Protein AF-A0AAJ6QNU3-F1 (afdb_monomer_lite)

Organism: NCBI:txid34638

pLDDT: mean 77.85, std 10.82, range [46.66, 92.0]

Foldseek 3Di:
DDPVVVVVQVVQAPPLRHGPPDDDDPVRVVVSVVVVPDDVVNVVVQLAQPHDQLVVQVVCCVPPNPDQFQLARNFEEEEPPPDDVVLVVLCVRNNYHYDPDPVSGQAYEDQDDDPDDDPCPPPRYDYVVNVVVSNVVD

Radius of gyration: 20.59 Å; chains: 1; bounding box: 42×27×67 Å

Structure (mmCIF, N/CA/C/O backbone):
data_AF-A0AAJ6QNU3-F1
#
_entry.id   AF-A0AAJ6QNU3-F1
#
loop_
_atom_site.group_PDB
_atom_site.id
_atom_site.type_symbol
_atom_site.label_atom_id
_atom_site.label_alt_id
_atom_site.label_comp_id
_atom_site.label_asym_id
_atom_site.label_entity_id
_atom_site.label_seq_id
_atom_site.pdbx_PDB_ins_code
_atom_site.Cartn_x
_atom_site.Cartn_y
_atom_site.Cartn_z
_atom_site.occupancy
_atom_site.B_iso_or_equiv
_atom_site.auth_seq_id
_atom_site.auth_comp_id
_atom_site.auth_asym_id
_atom_site.auth_atom_id
_atom_site.pdbx_PDB_model_num
ATOM 1 N N . MET A 1 1 ? -8.982 2.912 37.624 1.00 68.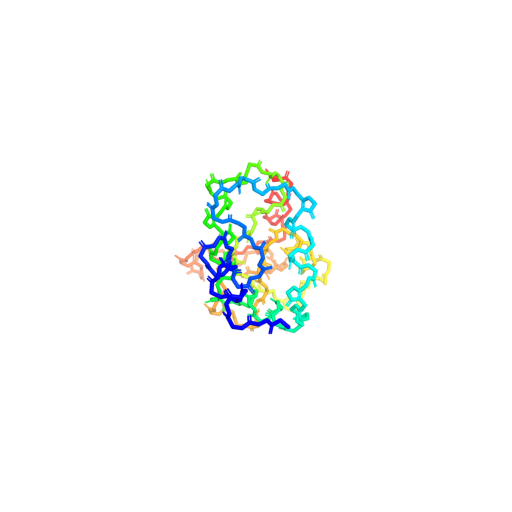25 1 MET A N 1
ATOM 2 C CA . MET A 1 1 ? -10.163 2.220 37.058 1.00 68.25 1 MET A CA 1
ATOM 3 C C . MET A 1 1 ? -10.392 0.936 37.846 1.00 68.25 1 MET A C 1
ATOM 5 O O . MET A 1 1 ? -9.407 0.264 38.128 1.00 68.25 1 MET A O 1
ATOM 9 N N . THR A 1 2 ? -11.626 0.623 38.251 1.00 88.50 2 THR A N 1
ATOM 10 C CA . THR A 1 2 ? -11.936 -0.601 39.021 1.00 88.50 2 THR A CA 1
ATOM 11 C C . THR A 1 2 ? -12.210 -1.782 38.085 1.00 88.50 2 THR A C 1
ATOM 13 O O . THR A 1 2 ? -12.539 -1.580 36.915 1.00 88.50 2 THR A O 1
ATOM 16 N N . ASP A 1 3 ? -12.107 -3.019 38.578 1.00 87.19 3 ASP A N 1
ATOM 17 C CA . ASP A 1 3 ? -12.349 -4.211 37.748 1.00 87.19 3 ASP A CA 1
ATOM 18 C C . ASP A 1 3 ? -13.819 -4.353 37.325 1.00 87.19 3 ASP A C 1
ATOM 20 O O . ASP A 1 3 ? -14.107 -4.798 36.216 1.00 87.19 3 ASP A O 1
ATOM 24 N N . SER A 1 4 ? -14.749 -3.860 38.149 1.00 84.19 4 SER A N 1
ATOM 25 C CA . SER A 1 4 ? -16.167 -3.741 37.785 1.00 84.19 4 SER A CA 1
ATOM 26 C C . SER A 1 4 ? -16.379 -2.784 36.603 1.00 84.19 4 SER A C 1
ATOM 28 O O . SER A 1 4 ? -17.162 -3.081 35.703 1.00 84.19 4 SER A O 1
ATOM 30 N N . THR A 1 5 ? -15.649 -1.662 36.558 1.00 83.94 5 THR A N 1
ATOM 31 C CA . THR A 1 5 ? -15.701 -0.722 35.427 1.00 83.94 5 THR A CA 1
ATOM 32 C C . THR A 1 5 ? -15.101 -1.323 34.157 1.00 83.94 5 THR A C 1
ATOM 34 O O . THR A 1 5 ? -15.668 -1.137 33.088 1.00 83.94 5 THR A O 1
ATOM 37 N N . LYS A 1 6 ? -14.002 -2.085 34.257 1.00 83.75 6 LYS A N 1
ATOM 38 C CA . LYS A 1 6 ? -13.400 -2.759 33.092 1.00 83.75 6 LYS A CA 1
ATOM 39 C C . LYS A 1 6 ? -14.345 -3.778 32.457 1.00 83.75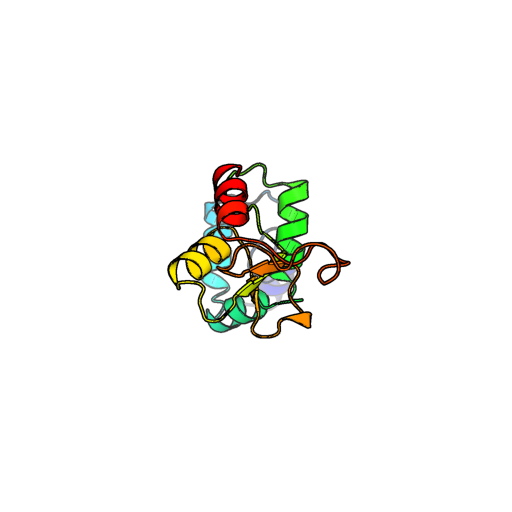 6 LYS A C 1
ATOM 41 O O . LYS A 1 6 ? -14.423 -3.838 31.239 1.00 83.75 6 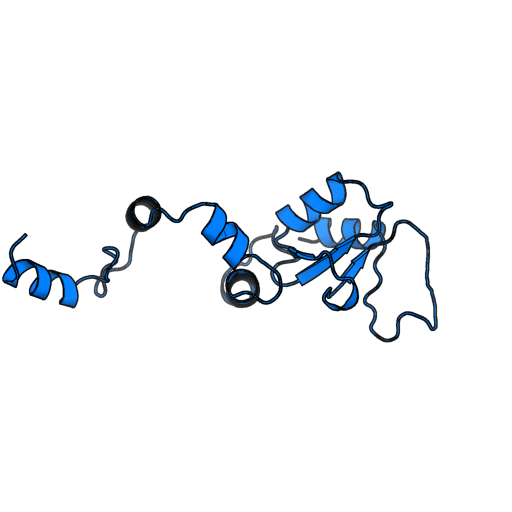LYS A O 1
ATOM 46 N N . LEU A 1 7 ? -15.047 -4.567 33.275 1.00 82.06 7 LEU A N 1
ATOM 47 C CA . LEU A 1 7 ? -16.005 -5.566 32.790 1.00 82.06 7 LEU A CA 1
ATOM 48 C C . LEU A 1 7 ? -17.150 -4.917 32.014 1.00 82.06 7 LEU A C 1
ATOM 50 O O . LEU A 1 7 ? -17.434 -5.352 30.909 1.00 82.06 7 LEU A O 1
ATOM 54 N N . LYS A 1 8 ? -17.736 -3.841 32.554 1.00 81.12 8 LYS A N 1
ATOM 55 C CA . LYS A 1 8 ? -18.792 -3.096 31.856 1.00 81.12 8 LYS A CA 1
ATOM 56 C C . LYS A 1 8 ? -18.301 -2.509 30.533 1.00 81.12 8 LYS A C 1
ATOM 58 O O . LYS A 1 8 ? -18.935 -2.703 29.511 1.00 81.12 8 LYS A O 1
ATOM 63 N N . LEU A 1 9 ? -17.139 -1.852 30.539 1.00 84.50 9 LEU A N 1
ATOM 64 C CA . LEU A 1 9 ? -16.598 -1.239 29.324 1.00 84.50 9 LEU A CA 1
ATOM 65 C C . LEU A 1 9 ? -16.226 -2.263 28.246 1.00 84.50 9 LEU A C 1
ATOM 67 O O . LEU A 1 9 ? -16.353 -1.951 27.073 1.00 84.50 9 LEU A O 1
ATOM 71 N N . ARG A 1 10 ? -15.786 -3.469 28.622 1.00 84.50 10 ARG A N 1
ATOM 72 C CA . ARG A 1 10 ? -15.438 -4.534 27.668 1.00 84.50 10 ARG A CA 1
ATOM 73 C C . ARG A 1 10 ? -16.650 -5.053 26.893 1.00 84.50 10 ARG A C 1
ATOM 75 O O . ARG A 1 10 ? -16.489 -5.538 25.780 1.00 84.50 10 ARG A O 1
ATOM 82 N N . ASP A 1 11 ? -17.824 -5.031 27.511 1.00 86.44 11 ASP A N 1
ATOM 83 C CA . ASP A 1 11 ? -19.033 -5.549 26.877 1.00 86.44 11 ASP A CA 1
ATOM 84 C C . ASP A 1 11 ? -19.637 -4.503 25.910 1.00 86.44 11 ASP A C 1
ATOM 86 O O . ASP A 1 11 ? -20.235 -4.884 24.908 1.00 86.44 11 ASP A O 1
ATOM 90 N N . ASP A 1 12 ? -19.390 -3.207 26.150 1.00 87.06 12 ASP A N 1
ATOM 91 C CA . ASP A 1 12 ? -19.929 -2.090 25.353 1.00 87.06 12 ASP A CA 1
ATOM 92 C C . ASP A 1 12 ? -18.952 -1.563 24.274 1.00 87.06 12 ASP A C 1
ATOM 94 O O . ASP A 1 12 ? -19.373 -0.992 23.259 1.00 87.06 12 ASP A O 1
ATOM 98 N N . PHE A 1 13 ? -17.642 -1.728 24.495 1.00 87.94 13 PHE A N 1
ATOM 99 C CA . PHE A 1 13 ? -16.574 -1.195 23.649 1.00 87.94 13 PHE A CA 1
ATOM 100 C C . PHE A 1 13 ? -15.484 -2.228 23.371 1.00 87.94 13 PHE A C 1
ATOM 102 O O . PHE A 1 13 ? -15.164 -3.089 24.195 1.00 87.94 13 PHE A O 1
ATOM 109 N N . ASP A 1 14 ? -14.842 -2.082 22.219 1.00 88.06 14 ASP A N 1
ATOM 110 C CA . ASP A 1 14 ? -13.631 -2.799 21.889 1.00 88.06 14 ASP A CA 1
ATOM 111 C C . ASP A 1 14 ? -12.435 -2.315 22.730 1.00 88.06 14 ASP A C 1
ATOM 113 O O . ASP A 1 14 ? -12.482 -1.352 23.501 1.00 88.06 14 ASP A O 1
ATOM 117 N N . ARG A 1 15 ? -11.306 -3.009 22.573 1.00 82.75 15 ARG A N 1
ATOM 118 C CA . ARG A 1 15 ? -10.067 -2.709 23.307 1.00 82.75 15 ARG A CA 1
ATOM 119 C C . ARG A 1 15 ? -9.481 -1.316 23.029 1.00 82.75 15 ARG A C 1
ATOM 121 O O . ARG A 1 15 ? -8.568 -0.922 23.751 1.00 82.75 15 ARG A O 1
ATOM 128 N N . TYR A 1 16 ? -9.923 -0.635 21.977 1.00 83.44 16 TYR A N 1
ATOM 129 C CA . TYR A 1 16 ? -9.455 0.680 21.548 1.00 83.44 16 TYR A CA 1
ATOM 130 C C . TYR A 1 16 ? -10.493 1.787 21.800 1.00 83.44 16 TYR A C 1
ATOM 132 O O . TYR A 1 16 ? -10.182 2.958 21.605 1.00 83.44 16 TYR A O 1
ATOM 140 N N . GLY A 1 17 ? -11.683 1.442 22.300 1.00 84.56 17 GLY A N 1
ATOM 141 C CA . GLY A 1 17 ? -12.749 2.389 22.616 1.00 84.56 17 GLY A CA 1
ATOM 142 C C . GLY A 1 17 ? -13.778 2.569 21.500 1.00 84.56 17 GLY A C 1
ATOM 143 O O . GLY A 1 17 ? -14.577 3.502 21.576 1.00 84.56 17 GLY A O 1
ATOM 144 N N . ASP A 1 18 ? -13.781 1.696 20.491 1.00 87.25 18 ASP A N 1
ATOM 145 C CA . ASP A 1 18 ? -14.843 1.639 19.492 1.00 87.25 18 ASP A CA 1
ATOM 146 C C . ASP A 1 18 ? -16.082 0.936 20.056 1.00 87.25 18 ASP A C 1
ATOM 148 O O . ASP A 1 18 ? -15.970 -0.108 20.690 1.00 87.25 18 ASP A O 1
ATOM 152 N N . SER A 1 19 ? -17.272 1.496 19.865 1.00 88.12 19 SER A N 1
ATOM 153 C CA . SER A 1 19 ? -18.497 0.958 20.469 1.00 88.12 19 SER A CA 1
ATOM 154 C C . SER A 1 19 ? -19.131 -0.112 19.588 1.00 88.12 19 SER A C 1
ATOM 156 O O . SER A 1 19 ? -19.291 0.087 18.387 1.00 88.12 19 SER A O 1
ATOM 158 N N . TYR A 1 20 ? -19.587 -1.212 20.190 1.00 87.00 20 TYR A N 1
ATOM 159 C CA . TYR A 1 20 ? -20.299 -2.259 19.449 1.00 87.00 20 TYR A CA 1
ATOM 160 C C . TYR A 1 20 ? -21.730 -1.864 19.051 1.00 87.00 20 TYR A C 1
ATOM 162 O O . TYR A 1 20 ? -22.245 -2.355 18.046 1.00 87.00 20 TYR A O 1
ATOM 170 N N . ASP A 1 21 ? -22.362 -0.967 19.812 1.00 86.38 21 ASP A N 1
ATOM 171 C CA . ASP A 1 21 ? -23.796 -0.671 19.702 1.00 86.38 21 ASP A CA 1
ATOM 172 C C . ASP A 1 21 ? -24.120 0.607 18.916 1.00 86.38 21 ASP A C 1
ATOM 174 O O . ASP A 1 21 ? -25.281 0.841 18.564 1.00 86.38 21 ASP A O 1
ATOM 178 N N . CYS A 1 22 ? -23.133 1.466 18.639 1.00 80.62 22 CYS A N 1
ATOM 179 C CA . CYS A 1 22 ? -23.375 2.729 17.944 1.00 80.62 22 CYS A CA 1
ATOM 180 C C . CYS A 1 22 ? -22.466 2.935 16.732 1.00 80.62 22 CYS A C 1
ATOM 182 O O . CYS A 1 22 ? -21.284 2.612 16.737 1.00 80.62 22 CYS A O 1
ATOM 184 N N . ASN A 1 23 ? -23.036 3.531 15.680 1.00 78.62 23 ASN A N 1
ATOM 185 C CA . ASN A 1 23 ? -22.267 3.918 14.504 1.00 78.62 23 ASN A CA 1
ATOM 186 C C . ASN A 1 23 ? -21.269 5.019 14.868 1.00 78.62 23 ASN A C 1
ATOM 188 O O . ASN A 1 23 ? -21.646 6.111 15.308 1.00 78.62 23 ASN A O 1
ATOM 192 N N . VAL A 1 24 ? -19.998 4.728 14.623 1.00 79.19 24 VAL A N 1
ATOM 193 C CA . VAL A 1 24 ? -18.879 5.619 14.908 1.00 79.19 24 VAL A CA 1
ATOM 194 C C . VAL A 1 24 ? -18.915 6.833 13.989 1.00 79.19 24 VAL A C 1
ATOM 196 O O . VAL A 1 24 ? -19.122 6.725 12.779 1.00 79.19 24 VAL A O 1
ATOM 199 N N . LYS A 1 25 ? -18.696 8.017 14.563 1.00 83.50 25 LYS A N 1
ATOM 200 C CA . LYS A 1 25 ? -18.505 9.255 13.798 1.00 83.50 25 LYS A CA 1
ATOM 201 C C . LYS A 1 25 ? -17.029 9.425 13.455 1.00 83.50 25 LYS A C 1
ATOM 203 O O . LYS A 1 25 ? -16.169 8.999 14.218 1.00 83.50 25 LYS A O 1
ATOM 208 N N . GLU A 1 26 ? -16.734 10.136 12.372 1.00 83.38 26 GLU A N 1
ATOM 209 C CA . GLU A 1 26 ? -15.361 10.395 11.907 1.00 83.38 26 GLU A CA 1
ATOM 210 C C . GLU A 1 26 ? -14.435 10.922 13.019 1.00 83.38 26 GLU A C 1
ATOM 212 O O . GLU A 1 26 ? -13.342 10.402 13.218 1.00 83.38 26 GLU A O 1
ATOM 217 N N . LEU A 1 27 ? -14.905 11.890 13.815 1.00 81.69 27 LEU A N 1
ATOM 218 C CA . LEU A 1 27 ? -14.151 12.435 14.953 1.00 81.69 27 LEU A CA 1
ATOM 219 C C . LEU A 1 27 ? -13.836 11.385 16.031 1.00 81.69 27 LEU A C 1
ATOM 221 O O . LEU A 1 27 ? -12.781 11.447 16.650 1.00 81.69 27 LEU A O 1
ATOM 225 N N . MET A 1 28 ? -14.737 10.427 16.262 1.00 83.12 28 MET A N 1
ATOM 226 C CA . MET A 1 28 ? -14.523 9.362 17.246 1.00 83.12 28 MET A CA 1
ATOM 227 C C . MET A 1 28 ? -13.487 8.358 16.731 1.00 83.12 28 MET A C 1
ATOM 229 O O . MET A 1 28 ? -12.569 8.016 17.469 1.00 83.12 28 MET A O 1
ATOM 233 N N . LEU A 1 29 ? -13.572 7.972 15.451 1.00 85.81 29 LEU A N 1
ATOM 234 C CA . LEU A 1 29 ? -12.557 7.131 14.806 1.00 85.81 29 LEU A CA 1
ATOM 235 C C . LEU A 1 29 ? -11.181 7.792 14.834 1.00 85.81 29 LEU A C 1
ATOM 237 O O . LEU A 1 29 ? -10.194 7.132 15.141 1.00 85.81 29 LEU A O 1
ATOM 241 N N . LYS A 1 30 ? -11.111 9.098 14.557 1.00 83.19 30 LYS A N 1
ATOM 242 C CA . LYS A 1 30 ? -9.848 9.837 14.580 1.00 83.19 30 LYS A CA 1
ATOM 243 C C . LYS A 1 30 ? -9.176 9.770 15.954 1.00 83.19 30 LYS A C 1
ATOM 245 O O . LYS A 1 30 ? -7.992 9.463 16.019 1.00 83.19 30 LYS A O 1
ATOM 250 N N . ASN A 1 31 ? -9.937 9.974 17.029 1.00 84.44 31 ASN A N 1
ATOM 251 C CA . ASN A 1 31 ? -9.413 9.880 18.394 1.00 84.44 31 ASN A CA 1
ATOM 252 C C . ASN A 1 31 ? -8.889 8.470 18.705 1.00 84.44 31 ASN A C 1
ATOM 254 O O . ASN A 1 31 ? -7.787 8.324 19.221 1.00 84.44 31 ASN A O 1
ATOM 258 N N . ILE A 1 32 ? -9.646 7.434 18.329 1.00 85.81 32 ILE A N 1
ATOM 259 C CA . ILE A 1 32 ? -9.237 6.034 18.509 1.00 85.81 32 ILE A CA 1
ATOM 260 C C . ILE A 1 32 ? -7.929 5.752 17.749 1.00 85.81 32 ILE A C 1
ATOM 262 O O . ILE A 1 32 ? -7.008 5.138 18.285 1.00 85.81 32 ILE A O 1
ATOM 266 N N . MET A 1 33 ? -7.821 6.226 16.504 1.00 82.44 33 MET A N 1
ATOM 267 C CA . MET A 1 33 ? -6.629 6.038 15.672 1.00 82.44 33 MET A CA 1
ATOM 268 C C . MET A 1 33 ? -5.399 6.778 16.212 1.00 82.44 33 MET A C 1
ATOM 270 O O . MET A 1 33 ? -4.290 6.252 16.116 1.00 82.44 33 MET A O 1
ATOM 274 N N . GLU A 1 34 ? -5.577 7.975 16.772 1.00 81.44 34 GLU A N 1
ATOM 275 C CA . GLU A 1 34 ? -4.502 8.730 17.427 1.00 81.44 34 GLU A CA 1
ATOM 276 C C . GLU A 1 34 ? -4.010 8.003 18.691 1.00 81.44 34 GLU A C 1
ATOM 278 O O . GLU A 1 34 ? -2.802 7.828 18.870 1.00 81.44 34 GLU A O 1
ATOM 283 N N . ASP A 1 35 ? -4.929 7.480 19.507 1.00 81.00 35 ASP A N 1
ATOM 284 C CA . ASP A 1 35 ? -4.611 6.746 20.739 1.00 81.00 35 ASP A CA 1
ATOM 285 C C . ASP A 1 35 ? -3.959 5.378 20.481 1.00 81.00 35 ASP A C 1
ATOM 287 O O . ASP A 1 35 ? -3.166 4.895 21.295 1.00 81.00 35 ASP A O 1
ATOM 291 N N . MET A 1 36 ? -4.231 4.752 19.331 1.00 79.81 36 MET A N 1
ATOM 292 C CA . MET A 1 36 ? -3.576 3.504 18.925 1.00 79.81 36 MET A CA 1
ATOM 293 C C . MET A 1 36 ? -2.053 3.634 18.774 1.00 79.81 36 MET A C 1
ATOM 295 O O . MET A 1 36 ? -1.379 2.602 18.789 1.00 79.81 36 MET A O 1
ATOM 299 N N . ASN A 1 37 ? -1.532 4.863 18.623 1.00 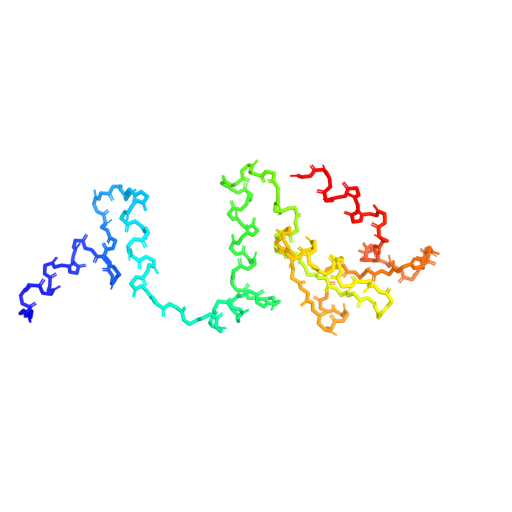68.75 37 ASN A N 1
ATOM 300 C CA . ASN A 1 37 ? -0.113 5.230 18.557 1.00 68.75 37 ASN A CA 1
ATOM 301 C C . ASN A 1 37 ? 0.774 4.156 17.902 1.00 68.75 37 ASN A C 1
ATOM 303 O O . ASN A 1 37 ? 1.717 3.628 18.499 1.00 68.75 37 ASN A O 1
ATOM 307 N N . LEU A 1 38 ? 0.426 3.779 16.671 1.00 69.75 38 LEU A N 1
ATOM 308 C CA . LEU A 1 38 ? 1.221 2.828 15.910 1.00 69.75 38 LEU A CA 1
ATOM 309 C C . LEU A 1 38 ? 2.526 3.506 15.499 1.00 69.75 38 LEU A C 1
ATOM 311 O O . LEU A 1 38 ? 2.513 4.530 14.814 1.00 69.75 38 LEU A O 1
AT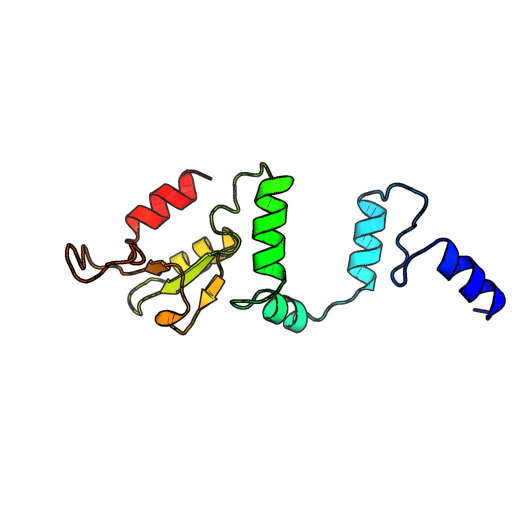OM 315 N N . GLU A 1 39 ? 3.660 2.913 15.868 1.00 74.81 39 GLU A N 1
ATOM 316 C CA . GLU A 1 39 ? 4.946 3.388 15.368 1.00 74.81 39 GLU A CA 1
ATOM 317 C C . GLU A 1 39 ? 4.940 3.383 13.832 1.00 74.81 39 GLU A C 1
ATOM 319 O O . GLU A 1 39 ? 4.514 2.411 13.201 1.00 74.81 39 GLU A O 1
ATOM 324 N N . ALA A 1 40 ? 5.462 4.444 13.212 1.00 66.12 40 ALA A N 1
ATOM 325 C CA . ALA A 1 40 ? 5.516 4.565 11.752 1.00 66.12 40 ALA A CA 1
ATOM 326 C C . ALA A 1 40 ? 6.217 3.363 11.077 1.00 66.12 40 ALA A C 1
ATOM 328 O O . ALA A 1 40 ? 5.870 2.965 9.963 1.00 66.12 40 ALA A O 1
ATOM 329 N N . THR A 1 41 ? 7.162 2.733 11.779 1.00 71.94 41 THR A N 1
ATOM 330 C CA . THR A 1 41 ? 7.848 1.489 11.391 1.00 71.94 41 THR A CA 1
ATOM 331 C C . THR A 1 41 ? 6.891 0.300 11.256 1.00 71.94 41 THR A C 1
ATOM 333 O O . THR A 1 41 ? 7.023 -0.499 10.328 1.00 71.94 41 THR A O 1
ATOM 336 N N . SER A 1 42 ? 5.891 0.197 12.133 1.00 76.56 42 SER A N 1
ATOM 337 C CA . SER A 1 42 ? 4.861 -0.848 12.096 1.00 76.56 42 SER A CA 1
ATOM 338 C C . SER A 1 42 ? 3.965 -0.696 10.871 1.00 76.56 42 SER A C 1
ATOM 340 O O . SER A 1 42 ? 3.637 -1.686 10.214 1.00 76.56 42 SER A O 1
ATOM 342 N N . TYR A 1 43 ? 3.636 0.547 10.513 1.00 69.62 43 TYR A N 1
ATOM 343 C CA . TYR A 1 43 ? 2.858 0.846 9.316 1.00 69.62 43 TYR A CA 1
ATOM 344 C C . TYR A 1 43 ? 3.630 0.504 8.034 1.00 69.62 43 TYR A C 1
ATOM 346 O O . TYR A 1 43 ? 3.102 -0.186 7.162 1.00 69.62 43 TYR A O 1
ATOM 354 N N . ALA A 1 44 ? 4.906 0.899 7.952 1.00 69.94 44 ALA A N 1
ATOM 355 C CA . ALA A 1 44 ? 5.774 0.566 6.821 1.00 69.94 44 ALA A CA 1
ATOM 356 C C . ALA A 1 44 ? 5.921 -0.955 6.629 1.00 69.94 44 ALA A C 1
ATOM 358 O O . ALA A 1 44 ? 5.821 -1.456 5.510 1.00 69.94 44 ALA A O 1
ATOM 359 N N . ASN A 1 45 ? 6.085 -1.705 7.723 1.00 76.50 45 ASN A N 1
ATOM 360 C CA . ASN A 1 45 ? 6.153 -3.165 7.682 1.00 76.50 45 ASN A CA 1
ATOM 361 C C . ASN A 1 45 ? 4.843 -3.801 7.212 1.00 76.50 45 ASN A C 1
ATOM 363 O O . ASN A 1 45 ? 4.868 -4.766 6.452 1.00 76.50 45 ASN A O 1
ATOM 367 N N . ALA A 1 46 ? 3.698 -3.279 7.648 1.00 76.19 46 ALA A N 1
ATOM 368 C CA . ALA A 1 46 ? 2.395 -3.798 7.249 1.00 76.19 46 ALA A CA 1
ATOM 369 C C . ALA A 1 46 ? 2.071 -3.526 5.764 1.00 76.19 46 ALA A C 1
ATOM 371 O O . ALA A 1 46 ? 1.287 -4.277 5.178 1.00 76.19 46 ALA A O 1
ATOM 372 N N . TRP A 1 47 ? 2.712 -2.515 5.165 1.00 71.00 47 TRP A N 1
ATOM 373 C CA . TRP A 1 47 ? 2.656 -2.152 3.742 1.00 71.00 47 TRP A CA 1
ATOM 374 C C . TRP A 1 47 ? 3.660 -2.881 2.837 1.00 71.00 47 TRP A C 1
ATOM 376 O O . TRP A 1 47 ? 3.624 -2.706 1.619 1.00 71.00 47 TRP A O 1
ATOM 386 N N . ALA A 1 48 ? 4.549 -3.705 3.396 1.00 75.69 48 ALA A N 1
ATOM 387 C CA . ALA A 1 48 ? 5.535 -4.439 2.609 1.00 75.69 48 ALA A CA 1
ATOM 388 C C . ALA A 1 48 ? 4.885 -5.484 1.665 1.00 75.69 48 ALA A C 1
ATOM 390 O O . ALA A 1 48 ? 3.747 -5.914 1.896 1.00 75.69 48 ALA A O 1
ATOM 391 N N . PRO A 1 49 ? 5.598 -5.944 0.616 1.00 70.50 49 PRO A N 1
ATOM 392 C CA . PRO A 1 49 ? 5.087 -6.958 -0.307 1.00 70.50 49 PRO A CA 1
ATOM 393 C C . PRO A 1 49 ? 4.578 -8.214 0.415 1.00 70.50 49 PRO A C 1
ATOM 395 O O . PRO A 1 49 ? 5.221 -8.725 1.335 1.00 70.50 49 PRO A O 1
ATOM 398 N N . GLY A 1 50 ? 3.405 -8.708 0.007 1.00 70.69 50 GLY A N 1
ATOM 399 C CA . GLY A 1 50 ? 2.783 -9.906 0.585 1.00 70.69 50 GLY A CA 1
ATOM 400 C C . GLY A 1 50 ? 2.215 -9.731 2.000 1.00 70.69 50 GLY A C 1
ATOM 401 O O . GLY A 1 50 ? 1.807 -10.715 2.617 1.00 70.69 50 GLY A O 1
ATOM 402 N N . LYS A 1 51 ? 2.173 -8.508 2.540 1.00 79.12 51 LYS A N 1
ATOM 403 C CA . LYS A 1 51 ? 1.604 -8.220 3.864 1.00 79.12 51 LYS A CA 1
ATOM 404 C C . LYS A 1 51 ? 0.133 -7.825 3.788 1.00 79.12 51 LYS A C 1
ATOM 406 O O . LYS A 1 51 ? -0.473 -7.776 2.720 1.00 79.12 51 LYS A O 1
ATOM 411 N N . ILE A 1 52 ? -0.453 -7.619 4.964 1.00 76.00 52 ILE A N 1
ATOM 412 C CA . ILE A 1 52 ? -1.899 -7.528 5.138 1.00 76.00 52 ILE A CA 1
ATOM 413 C C . ILE A 1 52 ? -2.491 -6.225 4.595 1.00 76.00 52 ILE A C 1
ATOM 415 O O . ILE A 1 52 ? -3.581 -6.270 4.037 1.00 76.00 52 ILE A O 1
ATOM 419 N N . LEU A 1 53 ? -1.793 -5.083 4.696 1.00 71.06 53 LEU A N 1
ATOM 420 C CA . LEU A 1 53 ? -2.367 -3.810 4.249 1.00 71.06 53 LEU A CA 1
ATOM 421 C C . LEU A 1 53 ? -2.574 -3.758 2.733 1.00 71.06 53 LEU A C 1
ATOM 423 O O . LEU A 1 53 ? -3.686 -3.425 2.351 1.00 71.06 53 LEU A O 1
ATOM 427 N N . PRO A 1 54 ? -1.628 -4.163 1.864 1.00 69.12 54 PRO A N 1
ATOM 428 C CA . PRO A 1 54 ? -1.874 -4.208 0.422 1.00 69.12 54 PRO A CA 1
ATOM 429 C C . PRO A 1 54 ? -3.057 -5.111 0.037 1.00 69.12 54 PRO A C 1
ATOM 431 O O . PRO A 1 54 ? -3.856 -4.743 -0.819 1.00 69.12 54 PRO A O 1
ATOM 434 N N . GLN A 1 55 ? -3.212 -6.257 0.711 1.00 70.88 55 GLN A N 1
ATOM 435 C CA . GLN A 1 55 ? -4.308 -7.207 0.464 1.00 70.88 55 GLN A CA 1
ATOM 436 C C . GLN A 1 55 ? -5.665 -6.664 0.919 1.00 70.88 55 GLN A C 1
ATOM 438 O O . GLN A 1 55 ? -6.669 -6.794 0.217 1.00 70.88 55 GLN A O 1
ATOM 443 N N . LEU A 1 56 ? -5.706 -6.050 2.105 1.00 72.44 56 LEU A N 1
ATOM 444 C CA . LEU A 1 56 ? -6.902 -5.373 2.586 1.00 72.44 56 LEU A CA 1
ATOM 445 C C . LEU A 1 56 ? -7.237 -4.202 1.668 1.00 72.44 56 LEU A C 1
ATOM 447 O O . LEU A 1 56 ? -8.393 -4.060 1.298 1.00 72.44 56 LEU A O 1
ATOM 451 N N . HIS A 1 57 ? -6.249 -3.421 1.241 1.00 71.62 57 HIS A N 1
ATOM 452 C CA . HIS A 1 57 ? -6.468 -2.276 0.368 1.00 71.62 57 HIS A CA 1
ATOM 453 C C . HIS A 1 57 ? -7.041 -2.698 -0.989 1.00 71.62 57 HIS A C 1
ATOM 455 O O . HIS A 1 57 ? -8.044 -2.132 -1.402 1.00 71.62 57 HIS A O 1
ATOM 461 N N . GLU A 1 58 ? -6.509 -3.743 -1.634 1.00 68.81 58 GLU A N 1
ATOM 462 C CA . GLU A 1 58 ? -7.092 -4.298 -2.868 1.00 68.81 58 GLU A CA 1
ATOM 463 C C . GLU A 1 58 ? -8.554 -4.734 -2.653 1.00 68.81 58 GLU A C 1
ATOM 465 O O . GLU A 1 58 ? -9.441 -4.445 -3.464 1.00 68.81 58 GLU A O 1
ATOM 470 N N . ARG A 1 59 ? -8.835 -5.412 -1.533 1.00 70.38 59 ARG A N 1
ATOM 471 C CA . ARG A 1 59 ? -10.180 -5.899 -1.201 1.00 70.38 59 ARG A CA 1
ATOM 472 C C . ARG A 1 59 ? -11.158 -4.761 -0.898 1.00 70.38 59 ARG A C 1
ATOM 474 O O . ARG A 1 59 ? -12.292 -4.799 -1.375 1.00 70.38 59 ARG A O 1
ATOM 481 N N . TYR A 1 60 ? -10.743 -3.772 -0.110 1.00 69.56 60 TYR A N 1
ATOM 482 C CA . TYR A 1 60 ? -11.561 -2.621 0.266 1.00 69.56 60 TYR A CA 1
ATOM 483 C C . TYR A 1 60 ? -11.736 -1.649 -0.900 1.00 69.56 60 TYR A C 1
ATOM 485 O O . TYR A 1 60 ? -12.826 -1.109 -1.053 1.00 69.56 60 TYR A O 1
ATOM 493 N N . GLN A 1 61 ? -10.746 -1.503 -1.784 1.00 67.69 61 GLN A N 1
ATOM 494 C CA . GLN A 1 61 ? -10.899 -0.724 -3.010 1.00 67.69 61 GLN A CA 1
ATOM 495 C C . GLN A 1 61 ? -12.013 -1.304 -3.882 1.00 67.69 61 GLN A C 1
ATOM 497 O O . GLN A 1 61 ? -12.942 -0.594 -4.248 1.00 67.69 61 GLN A O 1
ATOM 502 N N . ARG A 1 62 ? -11.987 -2.619 -4.139 1.00 64.62 62 ARG A N 1
ATOM 503 C CA . ARG A 1 62 ? -13.038 -3.284 -4.929 1.00 64.62 62 ARG A CA 1
ATOM 504 C C . ARG A 1 62 ? -14.432 -3.150 -4.322 1.00 64.62 62 ARG A C 1
ATOM 506 O O . ARG A 1 62 ? -15.411 -3.133 -5.063 1.00 64.62 62 ARG A O 1
ATOM 513 N N . ALA A 1 63 ? -14.528 -3.119 -2.996 1.00 64.75 63 ALA A N 1
ATOM 514 C CA . ALA A 1 63 ? -15.806 -3.177 -2.297 1.00 64.75 63 ALA A CA 1
ATOM 515 C C . ALA A 1 63 ? -16.358 -1.803 -1.874 1.00 64.75 63 ALA A C 1
ATOM 517 O O . ALA A 1 63 ? -17.575 -1.662 -1.774 1.00 64.75 63 ALA A O 1
ATOM 518 N N . PHE A 1 64 ? -15.506 -0.800 -1.637 1.00 59.12 64 PHE A N 1
ATOM 519 C CA . PHE A 1 64 ? -15.902 0.440 -0.956 1.00 59.12 64 PHE A CA 1
ATOM 520 C C . PHE A 1 64 ? -15.296 1.723 -1.540 1.00 59.12 64 PHE A C 1
ATOM 522 O O . PHE A 1 64 ? -15.970 2.751 -1.513 1.00 59.12 64 PHE A O 1
ATOM 529 N N . CYS A 1 65 ? -14.082 1.701 -2.100 1.00 56.50 65 CYS A N 1
ATOM 530 C CA . CYS A 1 65 ? -13.477 2.914 -2.663 1.00 56.50 65 CYS A CA 1
ATOM 531 C C . CYS A 1 65 ? -13.780 3.022 -4.162 1.00 56.50 65 CYS A C 1
ATOM 533 O O . CYS A 1 65 ? -13.167 2.351 -4.986 1.00 56.50 65 CYS A O 1
ATOM 535 N N . ARG A 1 66 ? -14.698 3.924 -4.527 1.00 57.94 66 ARG A N 1
ATOM 536 C CA . ARG A 1 66 ? -14.834 4.423 -5.911 1.00 57.94 66 ARG A CA 1
ATOM 537 C C . ARG A 1 66 ? -13.863 5.570 -6.217 1.00 57.94 66 ARG A C 1
ATOM 539 O O . ARG A 1 66 ? -14.015 6.229 -7.240 1.00 57.94 66 ARG A O 1
ATOM 546 N N . GLU A 1 67 ? -12.935 5.854 -5.306 1.00 54.88 67 GLU A N 1
ATOM 547 C CA . GLU A 1 67 ? -12.028 6.988 -5.427 1.00 54.88 67 GLU A CA 1
ATOM 548 C C . GLU A 1 67 ? -10.972 6.749 -6.506 1.00 54.88 67 GLU A C 1
ATOM 550 O O . GLU A 1 67 ? -10.237 5.758 -6.502 1.00 54.88 67 GLU A O 1
ATOM 555 N N . SER A 1 68 ? -10.926 7.717 -7.412 1.00 55.84 68 SER A N 1
ATOM 556 C CA . SER A 1 68 ? -9.831 8.023 -8.317 1.00 55.84 68 SER A CA 1
ATOM 557 C C . SER A 1 68 ? -8.557 8.314 -7.505 1.00 55.84 68 SER A C 1
ATOM 559 O O . SER A 1 68 ? -8.582 9.200 -6.649 1.00 55.84 68 SER A O 1
ATOM 561 N N . GLY A 1 69 ? -7.475 7.557 -7.719 1.00 60.28 69 GLY A N 1
ATOM 562 C CA . GLY A 1 69 ? -6.177 7.803 -7.071 1.00 60.28 69 GLY A CA 1
ATOM 563 C C . GLY A 1 69 ? -5.408 6.578 -6.561 1.00 60.28 69 GLY A C 1
ATOM 564 O O . GLY A 1 69 ? -4.208 6.687 -6.344 1.00 60.28 69 GLY A O 1
ATOM 565 N N . PHE A 1 70 ? -6.038 5.405 -6.413 1.00 67.69 70 PHE A N 1
ATOM 566 C CA . PHE A 1 70 ? -5.392 4.181 -5.886 1.00 67.69 70 PHE A CA 1
ATOM 567 C C . PHE A 1 70 ? -5.269 3.051 -6.920 1.00 67.69 70 PHE A C 1
ATOM 569 O O . PHE A 1 70 ? -5.413 1.869 -6.605 1.00 67.69 70 PHE A O 1
ATOM 576 N N . GLY A 1 71 ? -5.023 3.398 -8.182 1.00 73.19 71 GLY A N 1
ATOM 577 C CA . GLY A 1 71 ? -4.989 2.460 -9.312 1.00 73.19 71 GLY A CA 1
ATOM 578 C C . GLY A 1 71 ? -4.061 1.251 -9.172 1.00 73.19 71 GLY A C 1
ATOM 579 O O . GLY A 1 71 ? -4.252 0.238 -9.844 1.00 73.19 71 GLY A O 1
ATOM 580 N N . PHE A 1 72 ? -3.067 1.336 -8.286 1.00 83.19 72 PHE A N 1
ATOM 581 C CA . PHE A 1 72 ? -2.057 0.305 -8.078 1.00 83.19 72 PHE A CA 1
ATOM 582 C C . PHE A 1 72 ? -2.134 -0.368 -6.705 1.00 83.19 72 PHE A C 1
ATOM 584 O O . PHE A 1 72 ? -1.220 -1.113 -6.346 1.00 83.19 72 PHE A O 1
ATOM 591 N N . ALA A 1 73 ? -3.210 -0.158 -5.942 1.00 78.81 73 ALA A N 1
ATOM 592 C CA . ALA A 1 73 ? -3.382 -0.810 -4.649 1.00 78.81 73 ALA A CA 1
ATOM 593 C C . ALA A 1 73 ? -3.274 -2.342 -4.766 1.00 78.81 73 ALA A C 1
ATOM 595 O O . ALA A 1 73 ? -3.878 -2.981 -5.629 1.00 78.81 73 ALA A O 1
ATOM 596 N N . GLY A 1 74 ? -2.451 -2.932 -3.896 1.00 76.00 74 GLY A N 1
ATOM 597 C CA . GLY A 1 74 ? -2.176 -4.371 -3.889 1.00 76.00 74 GLY A CA 1
ATOM 598 C C . GLY A 1 74 ? -1.198 -4.852 -4.964 1.00 76.00 74 GLY A C 1
ATOM 599 O O . GLY A 1 74 ? -0.838 -6.025 -4.949 1.00 76.00 74 GLY A O 1
ATOM 600 N N . LYS A 1 75 ? -0.737 -3.980 -5.871 1.00 86.38 75 LYS A N 1
ATOM 601 C CA . LYS A 1 75 ? 0.233 -4.327 -6.916 1.00 86.38 75 LYS A CA 1
ATOM 602 C C . LYS A 1 75 ? 1.658 -4.020 -6.486 1.00 86.38 75 LYS A C 1
ATOM 604 O O . LYS A 1 75 ? 1.943 -2.993 -5.867 1.00 86.38 75 LYS A O 1
ATOM 609 N N . THR A 1 76 ? 2.564 -4.915 -6.846 1.00 90.19 76 THR A N 1
ATOM 610 C CA . THR A 1 76 ? 3.987 -4.838 -6.534 1.00 90.19 76 THR A CA 1
ATOM 611 C C . THR A 1 76 ? 4.808 -4.522 -7.785 1.00 90.19 76 THR A C 1
ATOM 613 O O . THR A 1 76 ? 4.540 -5.030 -8.872 1.00 90.19 76 THR A O 1
ATOM 616 N N . PHE A 1 77 ? 5.820 -3.671 -7.636 1.00 92.00 77 PHE A N 1
ATOM 617 C CA . PHE A 1 77 ? 6.629 -3.154 -8.736 1.00 92.00 77 PHE A CA 1
ATOM 618 C C . PHE A 1 77 ? 8.111 -3.333 -8.443 1.00 92.00 77 PHE A C 1
ATOM 620 O O . PHE A 1 77 ? 8.596 -2.938 -7.381 1.00 92.00 77 PHE A O 1
ATOM 627 N N . PHE A 1 78 ? 8.841 -3.860 -9.415 1.00 91.81 78 PHE A N 1
ATOM 628 C CA . PHE A 1 78 ? 10.290 -3.773 -9.472 1.00 91.81 78 PHE A CA 1
ATOM 629 C C . PHE A 1 78 ? 10.663 -2.699 -10.490 1.00 91.81 78 PHE A C 1
ATOM 631 O O . PHE A 1 78 ? 10.154 -2.693 -11.610 1.00 91.81 78 PHE A O 1
ATOM 638 N N . LEU A 1 79 ? 11.537 -1.776 -10.096 1.00 90.31 79 LEU A N 1
ATOM 639 C CA . LEU A 1 79 ? 11.992 -0.687 -10.957 1.00 90.31 79 LEU A CA 1
ATOM 640 C C . LEU A 1 79 ? 13.443 -0.947 -11.348 1.00 90.31 79 LEU A C 1
ATOM 642 O O . LEU A 1 79 ? 14.297 -1.079 -10.468 1.00 90.31 79 LEU A O 1
ATOM 646 N N . ALA A 1 80 ? 13.729 -0.997 -12.649 1.00 84.31 80 ALA A N 1
ATOM 647 C CA . ALA A 1 80 ? 15.105 -1.067 -13.121 1.00 84.31 80 ALA A CA 1
ATOM 648 C C . ALA A 1 80 ? 15.900 0.178 -12.695 1.00 84.31 80 ALA A C 1
ATOM 650 O O . ALA A 1 80 ? 15.342 1.253 -12.476 1.00 84.31 80 ALA A O 1
ATOM 651 N N . THR A 1 81 ? 17.223 0.043 -12.598 1.00 77.19 81 THR A N 1
ATOM 652 C CA . THR A 1 81 ? 18.131 1.077 -12.062 1.00 77.19 81 THR A CA 1
ATOM 653 C C . THR A 1 81 ? 18.040 2.421 -12.794 1.00 77.19 81 THR A C 1
ATOM 655 O O . THR A 1 81 ? 18.330 3.464 -12.218 1.00 77.19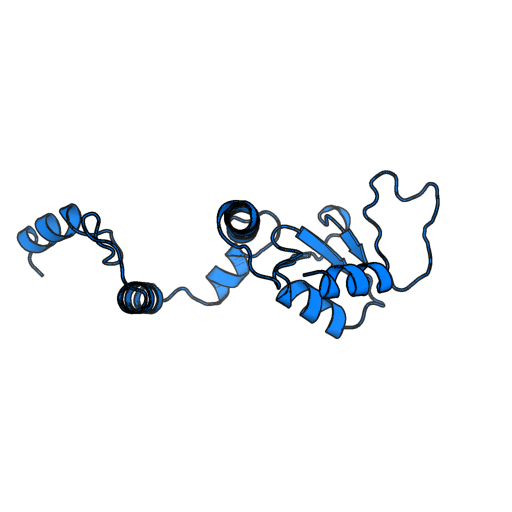 81 THR A O 1
ATOM 658 N N . GLU A 1 82 ? 17.610 2.402 -14.052 1.00 79.62 82 GLU A N 1
ATOM 659 C CA . GLU A 1 82 ? 17.482 3.577 -14.917 1.00 79.62 82 GLU A CA 1
ATOM 660 C C . GLU A 1 82 ? 16.177 4.364 -14.690 1.00 79.62 82 GLU A C 1
ATOM 662 O O . GLU A 1 82 ? 16.012 5.464 -15.220 1.00 79.62 82 GLU A O 1
ATOM 667 N N . VAL A 1 83 ? 15.238 3.822 -13.908 1.00 82.81 83 VAL A N 1
ATOM 668 C CA . VAL A 1 83 ? 13.949 4.459 -13.622 1.00 82.81 83 VAL A CA 1
ATOM 669 C C . VAL A 1 83 ? 14.135 5.547 -12.565 1.00 82.81 83 VAL A C 1
ATOM 671 O O . VAL A 1 83 ? 14.524 5.292 -11.425 1.00 82.81 83 VAL A O 1
ATOM 674 N N . GLY A 1 84 ? 13.827 6.791 -12.936 1.00 83.44 84 GLY A N 1
ATOM 675 C CA . GLY A 1 84 ? 13.981 7.945 -12.051 1.00 83.44 84 GLY A CA 1
ATOM 676 C C . GLY A 1 84 ? 13.133 7.864 -10.773 1.00 83.44 84 GLY A C 1
ATOM 677 O O . GLY A 1 84 ? 12.010 7.363 -10.774 1.00 83.44 84 GLY A O 1
ATOM 678 N N . ILE A 1 85 ? 13.635 8.445 -9.677 1.00 84.69 85 ILE A N 1
ATOM 679 C CA . ILE A 1 85 ? 12.983 8.417 -8.351 1.00 84.69 85 ILE A CA 1
ATOM 680 C C . ILE A 1 85 ? 11.549 8.975 -8.342 1.00 84.69 85 ILE A C 1
ATOM 682 O O . ILE A 1 85 ? 10.721 8.539 -7.546 1.00 84.69 85 ILE A O 1
ATOM 686 N N . HIS A 1 86 ? 11.225 9.902 -9.244 1.00 85.69 86 HIS A N 1
ATOM 687 C CA . HIS A 1 86 ? 9.878 10.460 -9.362 1.00 85.69 86 HIS A CA 1
ATOM 688 C C . HIS A 1 86 ? 8.834 9.387 -9.714 1.00 85.69 86 HIS A C 1
ATOM 690 O O . HIS A 1 86 ? 7.733 9.417 -9.173 1.00 85.69 86 HIS A O 1
ATOM 696 N N . TRP A 1 87 ? 9.187 8.390 -10.533 1.00 88.06 87 TRP A N 1
ATOM 697 C CA . TRP A 1 87 ? 8.304 7.267 -10.861 1.00 88.06 87 TRP A CA 1
ATOM 698 C C . TRP A 1 87 ? 8.007 6.391 -9.655 1.00 88.06 87 TRP A C 1
ATOM 700 O O . TRP A 1 87 ? 6.858 6.021 -9.424 1.00 88.06 87 TRP A O 1
ATOM 710 N N . LYS A 1 88 ? 9.028 6.139 -8.832 1.00 87.81 88 LYS A N 1
ATOM 711 C CA . LYS A 1 88 ? 8.871 5.428 -7.563 1.00 87.81 88 LYS A CA 1
ATOM 712 C C . LYS A 1 88 ? 7.832 6.111 -6.672 1.00 87.81 88 LYS A C 1
ATOM 714 O O . LYS A 1 88 ? 6.941 5.448 -6.151 1.00 87.81 88 LYS A O 1
ATOM 719 N N . LEU A 1 89 ? 7.928 7.434 -6.534 1.00 85.81 89 LEU A N 1
ATOM 720 C CA . LEU A 1 89 ? 7.002 8.221 -5.720 1.00 85.81 89 LEU A CA 1
ATOM 721 C C . LEU A 1 89 ? 5.577 8.203 -6.283 1.00 85.81 89 LEU A C 1
ATOM 723 O O . LEU A 1 89 ? 4.637 8.038 -5.514 1.00 85.81 89 LEU A O 1
ATOM 727 N N . ARG A 1 90 ? 5.410 8.317 -7.607 1.00 87.44 90 ARG A N 1
ATOM 728 C CA . ARG A 1 90 ? 4.088 8.261 -8.256 1.00 87.44 90 ARG A CA 1
ATOM 729 C C . ARG A 1 90 ? 3.402 6.909 -8.058 1.00 87.44 90 ARG A C 1
ATOM 731 O O . ARG A 1 90 ? 2.228 6.873 -7.714 1.00 87.44 90 ARG A O 1
ATOM 738 N N . ILE A 1 91 ? 4.140 5.808 -8.207 1.00 88.69 91 ILE A N 1
ATOM 739 C CA . ILE A 1 91 ? 3.615 4.454 -7.975 1.00 88.69 91 ILE A CA 1
ATOM 740 C C . ILE A 1 91 ? 3.181 4.285 -6.516 1.00 88.69 91 ILE A C 1
ATOM 742 O O . ILE A 1 91 ? 2.091 3.782 -6.258 1.00 88.69 91 ILE A O 1
ATOM 746 N N . MET A 1 92 ? 4.006 4.741 -5.567 1.00 84.62 92 MET A N 1
ATOM 747 C CA . MET A 1 92 ? 3.676 4.683 -4.139 1.00 84.62 92 MET A CA 1
ATOM 748 C C . MET A 1 92 ? 2.459 5.545 -3.788 1.00 84.62 92 MET A C 1
ATOM 750 O O . MET A 1 92 ? 1.612 5.109 -3.014 1.00 84.62 92 MET A O 1
ATOM 754 N N . ALA A 1 93 ? 2.346 6.743 -4.370 1.00 81.69 93 ALA A N 1
ATOM 755 C CA . ALA A 1 93 ? 1.187 7.613 -4.184 1.00 81.69 93 ALA A CA 1
ATOM 756 C C . ALA A 1 93 ? -0.106 6.960 -4.699 1.00 81.69 93 ALA A C 1
ATOM 758 O O . ALA A 1 93 ? -1.145 7.104 -4.067 1.00 81.69 93 ALA A O 1
ATOM 759 N N . ALA A 1 94 ? -0.017 6.173 -5.777 1.00 82.19 94 ALA A N 1
ATOM 760 C CA . ALA A 1 94 ? -1.128 5.393 -6.318 1.00 82.19 94 ALA A CA 1
ATOM 761 C C . ALA A 1 94 ? -1.397 4.061 -5.581 1.00 82.19 94 ALA A C 1
ATOM 763 O O . ALA A 1 94 ? -2.153 3.218 -6.070 1.00 82.19 94 ALA A O 1
ATOM 764 N N . GLY A 1 95 ? -0.771 3.843 -4.418 1.00 79.69 95 GLY A N 1
ATOM 765 C CA . GLY A 1 95 ? -0.961 2.655 -3.578 1.00 79.69 95 GLY A CA 1
ATOM 766 C C . GLY A 1 95 ? -0.136 1.427 -3.980 1.00 79.69 95 GLY A C 1
ATOM 767 O O . GLY A 1 95 ? -0.315 0.360 -3.390 1.00 79.69 95 GLY A O 1
ATOM 768 N N . GLY A 1 96 ? 0.763 1.556 -4.958 1.00 87.25 96 GLY A N 1
ATOM 769 C CA . GLY A 1 96 ? 1.665 0.487 -5.377 1.00 87.25 96 GLY A CA 1
ATOM 770 C C . GLY A 1 96 ? 2.820 0.266 -4.398 1.00 87.25 96 GLY A C 1
ATOM 771 O O . GLY A 1 96 ? 3.304 1.191 -3.743 1.00 87.25 96 GLY A O 1
ATOM 772 N N . VAL A 1 97 ? 3.305 -0.972 -4.320 1.00 89.06 97 VAL A N 1
ATOM 773 C CA . VAL A 1 97 ? 4.396 -1.368 -3.417 1.00 89.06 97 VAL A CA 1
ATOM 774 C C . VAL A 1 97 ? 5.670 -1.635 -4.210 1.00 89.06 97 VAL A C 1
ATOM 776 O O . VAL A 1 97 ? 5.673 -2.430 -5.143 1.00 89.06 97 VAL A O 1
ATOM 779 N N . ILE A 1 98 ? 6.784 -1.017 -3.821 1.00 90.00 98 ILE A N 1
ATOM 780 C CA . ILE A 1 98 ? 8.074 -1.225 -4.491 1.00 90.00 98 ILE A CA 1
ATOM 781 C C . ILE A 1 98 ? 8.819 -2.389 -3.836 1.00 90.00 98 ILE A C 1
ATOM 783 O O . ILE A 1 98 ? 9.048 -2.377 -2.627 1.00 90.00 98 ILE A O 1
ATOM 787 N N . THR A 1 99 ? 9.233 -3.368 -4.635 1.00 89.38 99 THR A N 1
ATOM 788 C CA . THR A 1 99 ? 10.042 -4.510 -4.196 1.00 89.38 99 THR A CA 1
ATOM 789 C C . THR A 1 99 ? 11.466 -4.426 -4.742 1.00 89.38 99 THR A C 1
ATOM 791 O O . THR A 1 99 ? 11.708 -3.922 -5.836 1.00 89.38 99 THR A O 1
ATOM 794 N N . ALA A 1 100 ? 12.422 -4.933 -3.960 1.00 86.75 100 ALA A N 1
ATOM 795 C CA . ALA A 1 100 ? 13.817 -5.077 -4.375 1.00 86.75 100 ALA A CA 1
ATOM 796 C C . ALA A 1 100 ? 14.070 -6.363 -5.183 1.00 86.75 100 ALA A C 1
ATOM 798 O O . ALA A 1 100 ? 15.126 -6.499 -5.791 1.00 86.75 100 ALA A O 1
ATOM 799 N N . GLN A 1 101 ? 13.127 -7.309 -5.171 1.00 87.62 101 GLN A N 1
ATOM 800 C CA . GLN A 1 101 ? 13.224 -8.586 -5.878 1.00 87.62 101 GLN A CA 1
ATOM 801 C C . GLN A 1 101 ? 12.320 -8.557 -7.106 1.00 87.62 101 GLN A C 1
ATOM 803 O O . GLN A 1 101 ? 11.105 -8.399 -6.969 1.00 87.62 101 GLN A O 1
ATOM 808 N N . MET A 1 102 ? 12.914 -8.718 -8.289 1.00 86.88 102 MET A N 1
ATOM 809 C CA . MET A 1 102 ? 12.200 -8.694 -9.565 1.00 86.88 102 MET A CA 1
ATOM 810 C C . MET A 1 102 ? 11.161 -9.813 -9.640 1.00 86.88 102 MET A C 1
ATOM 812 O O . MET A 1 102 ? 10.030 -9.589 -10.057 1.00 86.88 102 MET A O 1
ATOM 816 N N . GLU A 1 103 ? 11.509 -11.007 -9.165 1.00 85.31 103 GLU A N 1
ATOM 817 C CA . GLU A 1 103 ? 10.676 -12.205 -9.227 1.00 85.31 103 GLU A CA 1
ATOM 818 C C . GLU A 1 103 ? 9.390 -12.050 -8.413 1.00 85.31 103 GLU A C 1
ATOM 820 O O . GLU A 1 103 ? 8.352 -12.570 -8.822 1.00 85.31 103 GLU A O 1
ATOM 825 N N . ALA A 1 104 ? 9.445 -11.286 -7.321 1.00 83.56 104 ALA A N 1
ATOM 826 C CA . ALA A 1 104 ? 8.322 -11.024 -6.427 1.00 83.56 104 ALA A CA 1
ATOM 827 C C . ALA A 1 104 ? 7.399 -9.883 -6.897 1.00 83.56 104 ALA A C 1
ATOM 829 O O . ALA A 1 104 ? 6.423 -9.596 -6.210 1.00 83.56 104 ALA A O 1
ATOM 830 N N . ALA A 1 105 ? 7.714 -9.207 -8.008 1.00 88.44 105 ALA A N 1
ATOM 831 C CA . ALA A 1 105 ? 6.942 -8.069 -8.504 1.00 88.44 105 ALA A CA 1
ATOM 832 C C . ALA A 1 105 ? 5.841 -8.475 -9.492 1.00 88.44 105 ALA A C 1
ATOM 834 O O . ALA A 1 105 ? 6.111 -9.174 -10.463 1.00 88.44 105 ALA A O 1
ATOM 835 N N . ASP A 1 106 ? 4.633 -7.945 -9.352 1.00 88.81 106 ASP A N 1
ATOM 836 C CA . ASP A 1 106 ? 3.589 -8.077 -10.375 1.00 88.81 106 ASP A CA 1
ATOM 837 C C . ASP A 1 106 ? 4.015 -7.402 -11.685 1.00 88.81 106 ASP A C 1
ATOM 839 O O . ASP A 1 106 ? 3.767 -7.933 -12.767 1.00 88.81 106 ASP A O 1
ATOM 843 N N . PHE A 1 107 ? 4.712 -6.265 -11.585 1.00 90.75 107 PHE A N 1
ATOM 844 C CA . PHE A 1 107 ? 5.194 -5.499 -12.730 1.00 90.75 107 PHE A CA 1
ATOM 845 C C . PHE A 1 107 ? 6.687 -5.177 -12.640 1.00 90.75 107 PHE A C 1
ATOM 847 O O . PHE A 1 107 ? 7.202 -4.797 -11.588 1.00 90.75 107 PHE A O 1
ATOM 854 N N . VAL A 1 108 ? 7.374 -5.270 -13.774 1.00 90.19 108 VAL A N 1
ATOM 855 C CA . VAL A 1 108 ? 8.771 -4.865 -13.954 1.00 90.19 108 VAL A CA 1
ATOM 856 C C . VAL A 1 108 ? 8.793 -3.635 -14.848 1.00 90.19 108 VAL A C 1
ATOM 858 O O . VAL A 1 108 ? 8.329 -3.693 -15.982 1.00 90.19 108 VAL A O 1
ATOM 861 N N . VAL A 1 109 ? 9.295 -2.512 -14.340 1.00 88.81 109 VAL A N 1
ATOM 862 C CA . VAL A 1 109 ? 9.298 -1.235 -15.064 1.00 88.81 109 VAL A CA 1
ATOM 863 C C . VAL A 1 109 ? 10.693 -0.939 -15.595 1.00 88.81 109 VAL A C 1
ATOM 865 O O . VAL A 1 109 ? 11.647 -0.843 -14.819 1.00 88.81 109 VAL A O 1
ATOM 868 N N . GLU A 1 110 ? 10.792 -0.732 -16.907 1.00 85.19 110 GLU A N 1
ATOM 869 C CA . GLU A 1 110 ? 12.042 -0.422 -17.605 1.00 85.19 110 GLU A CA 1
ATOM 870 C C . GLU A 1 110 ? 11.885 0.808 -18.519 1.00 85.19 110 GLU A C 1
ATOM 872 O O . GLU A 1 110 ? 10.810 1.083 -19.060 1.00 85.19 110 GLU A O 1
ATOM 877 N N . CYS A 1 111 ? 12.970 1.574 -18.684 1.00 71.88 111 CYS A N 1
ATOM 878 C CA . CYS A 1 111 ? 13.006 2.768 -19.541 1.00 71.88 111 CYS A CA 1
ATOM 879 C C . CYS A 1 111 ? 13.116 2.429 -21.037 1.00 71.88 111 CYS A C 1
ATOM 881 O O . CYS A 1 111 ? 12.759 3.246 -21.889 1.00 71.88 111 CYS A O 1
ATOM 883 N N . SER A 1 112 ? 13.633 1.248 -21.375 1.00 66.19 112 SER A N 1
ATOM 884 C CA . SER A 1 112 ? 13.885 0.840 -22.753 1.00 66.19 112 SER A CA 1
ATOM 885 C C . SER A 1 112 ? 12.598 0.401 -23.460 1.00 66.19 112 SER A C 1
ATOM 887 O O . SER A 1 112 ? 11.708 -0.243 -22.901 1.00 66.19 112 SER A O 1
ATOM 889 N N . LYS A 1 113 ? 12.488 0.760 -24.744 1.00 57.97 113 LYS A N 1
ATOM 890 C CA . LYS A 1 113 ? 11.427 0.255 -25.618 1.00 57.97 113 LYS A CA 1
ATOM 891 C C . LYS A 1 113 ? 11.706 -1.222 -25.916 1.00 57.97 113 LYS A C 1
ATOM 893 O O . LYS A 1 113 ? 12.532 -1.520 -26.765 1.00 57.97 113 LYS A O 1
ATOM 898 N N . MET A 1 114 ? 10.950 -2.093 -25.249 1.00 54.97 114 MET A N 1
ATOM 899 C CA . MET A 1 114 ? 10.745 -3.515 -25.550 1.00 54.97 114 MET A CA 1
ATOM 900 C C . MET A 1 114 ? 11.908 -4.481 -25.253 1.00 54.97 114 MET A C 1
ATOM 902 O O . MET A 1 114 ? 12.834 -4.629 -26.044 1.00 54.97 114 MET A O 1
ATOM 906 N N . ARG A 1 115 ? 11.726 -5.322 -24.227 1.00 54.53 115 ARG A N 1
ATOM 907 C CA . ARG A 1 115 ? 11.831 -6.776 -24.433 1.00 54.53 115 ARG A CA 1
ATOM 908 C C . ARG A 1 115 ? 10.488 -7.234 -25.000 1.00 54.53 115 ARG A C 1
ATOM 910 O O . ARG A 1 115 ? 9.523 -7.391 -24.265 1.00 54.53 115 ARG A O 1
ATOM 917 N N . GLY A 1 116 ? 10.373 -7.271 -26.322 1.00 46.69 116 GLY A N 1
ATOM 918 C CA . GLY A 1 116 ? 9.133 -7.625 -27.011 1.00 46.69 116 GLY A CA 1
ATOM 919 C C . GLY A 1 116 ? 9.174 -9.063 -27.509 1.00 46.69 116 GLY A C 1
ATOM 920 O O . GLY A 1 116 ? 10.183 -9.483 -28.067 1.00 46.69 116 GLY A O 1
ATOM 921 N N . GLY A 1 117 ? 8.060 -9.780 -27.362 1.00 46.66 117 GLY A N 1
ATOM 922 C CA . GLY A 1 117 ? 7.742 -10.972 -28.153 1.00 46.66 117 GLY A CA 1
ATOM 923 C C . GLY A 1 117 ? 7.770 -12.280 -27.375 1.00 46.66 117 GLY A C 1
ATOM 924 O O . GLY A 1 117 ? 6.711 -12.861 -27.174 1.00 46.66 117 GLY A O 1
ATOM 925 N N . ASP A 1 118 ? 8.947 -12.699 -26.903 1.00 52.06 118 ASP A N 1
ATOM 926 C CA . ASP A 1 118 ? 9.151 -14.057 -26.360 1.00 52.06 118 ASP A CA 1
ATOM 927 C C . ASP A 1 118 ? 9.662 -14.095 -24.901 1.00 52.06 118 ASP A C 1
ATOM 929 O O . ASP A 1 118 ? 9.500 -15.104 -24.217 1.00 52.06 118 ASP A O 1
ATOM 933 N N . ASP A 1 119 ? 10.213 -12.987 -24.388 1.00 57.00 119 ASP A N 1
ATOM 934 C CA . ASP A 1 119 ? 10.842 -12.908 -23.053 1.00 57.00 119 ASP A CA 1
ATOM 935 C C . ASP A 1 119 ? 9.894 -12.450 -21.921 1.00 57.00 119 ASP A C 1
ATOM 937 O O . ASP A 1 119 ? 10.305 -12.378 -20.761 1.00 57.00 119 ASP A O 1
ATOM 941 N N . ASP A 1 120 ? 8.624 -12.153 -22.226 1.00 68.00 120 ASP A N 1
ATOM 942 C CA . ASP A 1 120 ? 7.599 -11.790 -21.232 1.00 68.00 120 ASP A CA 1
ATOM 943 C C . ASP A 1 120 ? 6.338 -12.669 -21.341 1.00 68.00 120 ASP A C 1
ATOM 945 O O . ASP A 1 120 ? 5.249 -12.186 -21.668 1.00 68.00 120 ASP A O 1
ATOM 949 N N . PRO A 1 121 ? 6.443 -13.976 -21.041 1.00 59.31 121 PRO A N 1
ATOM 950 C CA . PRO A 1 121 ? 5.314 -14.906 -21.121 1.00 59.31 121 PRO A CA 1
ATOM 951 C C . PRO A 1 121 ? 4.176 -14.582 -20.138 1.00 59.31 121 PRO A C 1
ATOM 953 O O . PRO A 1 121 ? 3.101 -15.175 -20.220 1.00 59.31 121 PRO A O 1
ATOM 956 N N . HIS A 1 122 ? 4.391 -13.654 -19.200 1.00 67.94 122 HIS A N 1
ATOM 957 C CA . HIS A 1 122 ? 3.433 -13.293 -18.156 1.00 67.94 122 HIS A CA 1
ATOM 958 C C . HIS A 1 122 ? 2.920 -11.849 -18.258 1.00 67.94 122 HIS A C 1
ATOM 960 O O . HIS A 1 122 ? 2.115 -11.438 -17.422 1.00 67.94 122 HIS A O 1
ATOM 966 N N . GLY A 1 123 ? 3.348 -11.078 -19.262 1.00 77.38 123 GLY A N 1
ATOM 967 C CA . GLY A 1 123 ? 2.933 -9.685 -19.450 1.00 77.38 123 GLY A CA 1
ATOM 968 C C . GLY A 1 123 ? 3.334 -8.751 -18.299 1.00 77.38 123 GLY A C 1
ATOM 969 O O . GLY A 1 123 ? 2.619 -7.776 -18.035 1.00 77.38 123 GLY A O 1
ATOM 970 N N . ARG A 1 124 ? 4.417 -9.067 -17.577 1.00 84.62 124 ARG A N 1
ATOM 971 C CA . ARG A 1 124 ? 4.884 -8.357 -16.374 1.00 84.62 124 ARG A CA 1
ATOM 972 C C . ARG A 1 124 ? 5.714 -7.122 -16.707 1.00 84.62 124 ARG A C 1
ATOM 974 O O . ARG A 1 124 ? 5.761 -6.206 -15.890 1.00 84.62 124 ARG A O 1
ATOM 981 N N . TYR A 1 125 ? 6.345 -7.055 -17.875 1.00 86.69 125 TYR A N 1
ATOM 982 C CA . TYR A 1 125 ? 7.202 -5.930 -18.239 1.00 86.69 125 TYR A CA 1
ATOM 983 C C . TYR A 1 125 ? 6.358 -4.750 -18.730 1.00 86.69 125 TYR A C 1
ATOM 985 O O . TYR A 1 125 ? 5.513 -4.884 -19.618 1.00 86.69 125 TYR A O 1
ATOM 993 N N . LYS A 1 126 ? 6.567 -3.577 -18.127 1.00 87.50 126 LYS A N 1
ATOM 994 C CA . LYS A 1 126 ? 5.841 -2.334 -18.401 1.00 87.50 126 LYS A CA 1
ATOM 995 C C . LYS A 1 126 ? 6.809 -1.202 -18.709 1.00 87.50 126 LYS A C 1
ATOM 997 O O . LYS A 1 126 ? 7.879 -1.081 -18.117 1.00 87.50 126 LYS A O 1
ATOM 1002 N N . THR A 1 127 ? 6.408 -0.354 -19.644 1.00 87.06 127 THR A N 1
ATOM 1003 C CA . THR A 1 127 ? 7.143 0.861 -19.992 1.00 87.06 127 THR A CA 1
ATOM 1004 C C . THR A 1 127 ? 6.692 2.023 -19.113 1.00 87.06 127 THR A C 1
ATOM 1006 O O . THR A 1 127 ? 5.626 1.981 -18.494 1.00 87.06 127 THR A O 1
ATOM 1009 N N . LEU A 1 128 ? 7.469 3.107 -19.110 1.00 85.50 128 LEU A N 1
ATOM 1010 C CA . LEU A 1 128 ? 7.049 4.355 -18.467 1.00 85.50 128 LEU A CA 1
ATOM 1011 C C . LEU A 1 128 ? 5.758 4.923 -19.080 1.00 85.50 128 LEU A C 1
ATOM 1013 O O . LEU A 1 128 ? 4.912 5.406 -18.341 1.00 85.50 128 LEU A O 1
ATOM 1017 N N . GLY A 1 129 ? 5.559 4.784 -20.395 1.00 84.75 129 GLY A N 1
ATOM 1018 C CA . GLY A 1 129 ? 4.317 5.217 -21.052 1.00 84.75 129 GLY A CA 1
ATOM 1019 C C . GLY A 1 129 ? 3.083 4.460 -20.550 1.00 84.75 129 GLY A C 1
ATOM 1020 O O . GLY A 1 129 ? 2.044 5.064 -20.318 1.00 84.75 129 GLY A O 1
ATOM 1021 N N . TRP A 1 130 ? 3.211 3.156 -20.266 1.00 86.94 130 TRP A N 1
ATOM 1022 C CA . TRP A 1 130 ? 2.120 2.401 -19.640 1.00 86.94 130 TRP A CA 1
ATOM 1023 C C . TRP A 1 130 ? 1.781 2.942 -18.245 1.00 86.94 130 TRP A C 1
ATOM 1025 O O . TRP A 1 130 ? 0.607 3.025 -17.890 1.00 86.94 130 TRP A O 1
ATOM 1035 N N . LEU A 1 131 ? 2.791 3.334 -17.456 1.00 86.25 131 LEU A N 1
ATOM 1036 C CA . LEU A 1 131 ? 2.558 3.965 -16.156 1.00 86.25 131 LEU A CA 1
ATOM 1037 C C . LEU A 1 131 ? 1.876 5.328 -16.292 1.00 86.25 131 LEU A C 1
ATOM 1039 O O . LEU A 1 131 ? 1.035 5.636 -15.459 1.00 86.25 131 LEU A O 1
ATOM 1043 N N . GLU A 1 132 ? 2.220 6.133 -17.300 1.00 85.12 132 GLU A N 1
ATOM 1044 C CA . GLU A 1 132 ? 1.553 7.417 -17.575 1.00 85.12 132 GLU A CA 1
ATOM 1045 C C . GLU A 1 132 ? 0.062 7.207 -17.832 1.00 85.12 132 GLU A C 1
ATOM 1047 O O . GLU A 1 132 ? -0.767 7.729 -17.090 1.00 85.12 132 GLU A O 1
ATOM 1052 N N . GLU A 1 133 ? -0.267 6.349 -18.797 1.00 83.44 133 GLU A N 1
ATOM 1053 C CA . GLU A 1 133 ? -1.650 6.037 -19.171 1.00 83.44 133 GLU A CA 1
ATOM 1054 C C . GLU A 1 133 ? -2.455 5.486 -17.989 1.00 83.44 133 GLU A C 1
ATOM 1056 O O . GLU A 1 133 ? -3.605 5.864 -17.775 1.00 83.44 133 GLU A O 1
ATOM 1061 N N . ASN A 1 134 ? -1.847 4.602 -17.193 1.00 81.62 134 ASN A N 1
ATOM 1062 C CA . ASN A 1 134 ? -2.526 3.964 -16.071 1.00 81.62 134 ASN A CA 1
ATOM 1063 C C . ASN A 1 134 ? -2.496 4.803 -14.797 1.00 81.62 134 ASN A C 1
ATOM 1065 O O . ASN A 1 134 ? -3.194 4.444 -13.871 1.00 81.62 134 ASN A O 1
ATOM 1069 N N . LEU A 1 135 ? -1.728 5.885 -14.694 1.00 76.81 135 LEU A N 1
ATOM 1070 C CA . LEU A 1 135 ? -1.839 6.814 -13.563 1.00 76.81 135 LEU A CA 1
ATOM 1071 C C . LEU A 1 135 ? -2.837 7.939 -13.832 1.00 76.81 135 LEU A C 1
ATOM 1073 O O . LEU A 1 135 ? -3.364 8.491 -12.877 1.00 76.81 135 LEU A O 1
ATOM 1077 N N . GLU A 1 136 ? -3.071 8.288 -15.098 1.00 66.50 136 GLU A N 1
ATOM 1078 C CA . GLU A 1 136 ? -4.037 9.321 -15.503 1.00 66.50 136 GLU A CA 1
ATOM 1079 C C . GLU A 1 136 ? -5.463 8.776 -15.682 1.00 66.50 136 GLU A C 1
ATOM 1081 O O . GLU A 1 136 ? -6.426 9.540 -15.664 1.00 66.50 136 GLU A O 1
ATOM 1086 N N . ALA A 1 137 ? -5.607 7.460 -15.864 1.00 57.69 137 ALA A N 1
ATOM 1087 C CA . ALA A 1 137 ? -6.902 6.788 -15.980 1.00 57.69 137 ALA A CA 1
ATOM 1088 C C . ALA A 1 137 ? -7.628 6.583 -14.635 1.00 57.69 137 ALA A C 1
ATOM 1090 O O . ALA A 1 137 ? -8.799 6.191 -14.633 1.00 57.69 137 ALA A O 1
ATOM 1091 N N . PHE A 1 138 ? -6.944 6.828 -13.515 1.00 50.72 138 PHE A N 1
ATOM 1092 C CA . PHE A 1 138 ? -7.507 6.800 -12.166 1.00 50.72 138 PHE A CA 1
ATOM 1093 C C . PHE A 1 138 ? -7.430 8.169 -11.524 1.00 50.72 138 PHE A C 1
ATOM 1095 O O . PHE A 1 138 ? -7.995 8.235 -10.424 1.00 50.72 138 PHE A O 1
#

Sequence (138 aa):
MTDSTKLKLRDDFDRYGDSYDCNVKELMLKNIMEDMNLEATSYANAWAPGKILPQLHERYQRAFCRESGFGFAGKTFFLATEVGIHWKLRIMAAGGVITAQMEAADFVVECSKMRGGDDDPHGRYKTLGWLEENLEAF

Secondary structure (DSSP, 8-state):
--HHHHHHHHHHB-TTS-BSSSPPPHHHHHHHHHHT---HHHHHHHTSTTSHHHHHHHHHHHHT---TT-TTTT-EEEE-TTS-HHHHHHHHHTT-EE-S-STT-SEEEESSS---SSS-TTS-EEEHHHHHHHHH--